Protein AF-A0A2H0SDV0-F1 (afdb_monomer_lite)

pLDDT: mean 92.43, std 7.26, range [58.22, 98.12]

Sequence (45 aa):
MFQGQYIFSQITEFISWYLFDQCIKKYNGNAKVRTFDCRDQLLAL

Secondary structure (DSSP, 8-state):
---S--HHHHHHHT--HHHHHHHHHHHTTTTT-SS--HHHHHHT-

Radius of gyration: 13.11 Å; chains: 1; bounding box: 32×24×30 Å

Structure (mmCIF, N/CA/C/O backbone):
data_AF-A0A2H0SDV0-F1
#
_entry.id   AF-A0A2H0SDV0-F1
#
loop_
_atom_site.group_PDB
_atom_site.id
_atom_site.type_symbol
_atom_site.label_atom_id
_atom_site.label_alt_id
_atom_site.label_comp_id
_atom_site.label_asym_id
_atom_site.label_entity_id
_atom_site.label_seq_id
_atom_site.pdbx_PDB_ins_code
_atom_site.Cartn_x
_atom_site.Cartn_y
_atom_site.Cartn_z
_atom_site.occupancy
_atom_site.B_iso_or_equiv
_atom_site.auth_seq_id
_atom_site.auth_comp_id
_atom_site.auth_asym_id
_atom_site.auth_atom_id
_atom_site.pdbx_PDB_model_num
ATOM 1 N N . MET A 1 1 ? -21.124 -13.643 15.827 1.00 58.22 1 MET A N 1
ATOM 2 C CA . MET A 1 1 ? -20.745 -12.781 14.685 1.00 58.22 1 MET A CA 1
ATOM 3 C C . MET A 1 1 ? -19.963 -11.611 15.251 1.00 58.22 1 MET A C 1
ATOM 5 O O . MET A 1 1 ? -20.392 -11.081 16.268 1.00 58.22 1 MET A O 1
ATOM 9 N N . PHE A 1 2 ? -18.806 -11.264 14.685 1.00 76.25 2 PHE A N 1
ATOM 10 C CA . PHE A 1 2 ? -18.052 -10.096 15.149 1.00 76.25 2 PHE A CA 1
ATOM 11 C C . PHE A 1 2 ? -18.837 -8.831 14.801 1.00 76.25 2 PHE A C 1
ATOM 13 O O . PHE A 1 2 ? -19.278 -8.672 13.667 1.00 76.25 2 PHE A O 1
ATOM 20 N N . GLN A 1 3 ? -19.067 -7.975 15.793 1.00 77.31 3 GLN A N 1
ATOM 21 C CA . GLN A 1 3 ? -20.003 -6.851 15.704 1.00 77.31 3 GLN A CA 1
ATOM 22 C C . GLN A 1 3 ? -19.293 -5.506 15.450 1.00 77.31 3 GLN A C 1
ATOM 24 O O . GLN A 1 3 ? -19.824 -4.453 15.784 1.00 77.31 3 GLN A O 1
ATOM 29 N N . GLY A 1 4 ? -18.090 -5.531 14.864 1.00 82.69 4 GLY A N 1
ATOM 30 C CA . GLY A 1 4 ? -17.264 -4.345 14.613 1.00 82.69 4 GLY A CA 1
ATOM 31 C C . GLY A 1 4 ? -16.340 -4.500 13.403 1.00 82.69 4 GLY A C 1
ATOM 32 O O . GLY A 1 4 ? -16.249 -5.580 12.819 1.00 82.69 4 GLY A O 1
ATOM 33 N N . GLN A 1 5 ? -15.666 -3.410 13.025 1.00 86.31 5 GLN A N 1
ATOM 34 C CA . GLN A 1 5 ? -14.643 -3.424 11.975 1.00 86.31 5 GLN A CA 1
ATOM 35 C C . GLN A 1 5 ? -13.445 -4.294 12.375 1.00 86.31 5 GLN A C 1
ATOM 37 O O . GLN A 1 5 ? -13.071 -4.365 13.547 1.00 86.31 5 GLN A O 1
ATOM 42 N N . TYR A 1 6 ? -12.810 -4.912 11.380 1.00 91.50 6 TYR A N 1
ATOM 43 C CA . TYR A 1 6 ? -11.543 -5.609 11.567 1.00 91.50 6 TYR A CA 1
ATOM 44 C C . TYR A 1 6 ? -10.437 -4.631 11.977 1.00 91.50 6 TYR A C 1
ATOM 46 O O . TYR A 1 6 ? -10.407 -3.489 11.518 1.00 91.50 6 TYR A O 1
ATOM 54 N N . ILE A 1 7 ? -9.491 -5.108 12.791 1.00 91.75 7 ILE A N 1
ATOM 55 C CA . ILE A 1 7 ? -8.328 -4.319 13.233 1.00 91.75 7 ILE A CA 1
ATOM 56 C C . ILE A 1 7 ? -7.561 -3.760 12.026 1.00 91.75 7 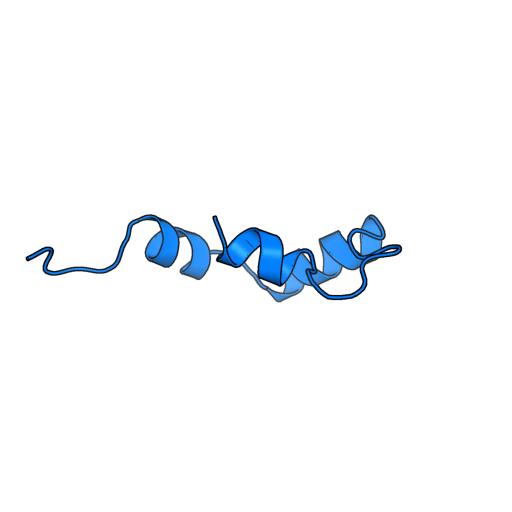ILE A C 1
ATOM 58 O O . ILE A 1 7 ? -7.145 -2.607 12.040 1.00 91.75 7 ILE A O 1
ATOM 62 N N . PHE A 1 8 ? -7.425 -4.551 10.958 1.00 93.19 8 PHE A N 1
ATOM 63 C CA . PHE A 1 8 ? -6.789 -4.107 9.721 1.00 93.19 8 PHE A CA 1
ATOM 64 C C . PHE A 1 8 ? -7.478 -2.868 9.128 1.00 93.19 8 PHE A C 1
ATOM 66 O O . PHE A 1 8 ? -6.815 -1.864 8.880 1.00 93.19 8 PHE A O 1
ATOM 73 N N . SER A 1 9 ? -8.810 -2.894 9.001 1.00 91.44 9 SER A N 1
ATOM 74 C CA . SER A 1 9 ? -9.590 -1.760 8.491 1.00 91.44 9 SER A CA 1
ATOM 75 C C . SER A 1 9 ? -9.376 -0.504 9.335 1.00 91.44 9 SER A C 1
ATOM 77 O O . SER A 1 9 ? -9.094 0.559 8.787 1.00 91.44 9 SER A O 1
ATOM 79 N N . GLN A 1 10 ? -9.393 -0.647 10.663 1.00 92.94 10 GLN A N 1
ATOM 80 C CA . GLN A 1 10 ? -9.142 0.462 11.587 1.00 92.94 10 GLN A CA 1
ATOM 81 C C . GLN A 1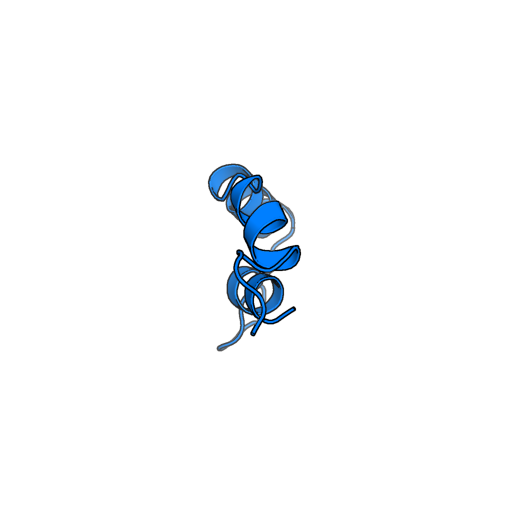 10 ? -7.747 1.067 11.387 1.00 92.94 10 GLN A C 1
ATOM 83 O O . GLN A 1 10 ? -7.602 2.282 11.359 1.00 92.94 10 GLN A O 1
ATOM 88 N N . ILE A 1 11 ? -6.710 0.243 11.209 1.00 93.56 11 ILE A N 1
ATOM 89 C CA . ILE A 1 11 ? -5.341 0.731 10.976 1.00 93.56 11 ILE A CA 1
ATOM 90 C C . ILE A 1 11 ? -5.242 1.446 9.625 1.00 93.56 11 ILE A C 1
ATOM 92 O O . ILE A 1 11 ? -4.642 2.518 9.543 1.00 93.56 11 ILE A O 1
ATOM 96 N N . THR A 1 12 ? -5.842 0.884 8.572 1.00 93.81 12 THR A N 1
ATOM 97 C CA . THR A 1 12 ? -5.793 1.487 7.232 1.00 93.81 12 THR A CA 1
ATOM 98 C C . THR A 1 12 ? -6.471 2.853 7.161 1.00 93.81 12 THR A C 1
ATOM 100 O O . THR A 1 12 ? -6.045 3.688 6.366 1.00 93.81 12 THR A O 1
ATOM 103 N N . GLU A 1 13 ? -7.456 3.130 8.021 1.00 93.81 13 GLU A N 1
ATOM 104 C CA . GLU A 1 13 ? -8.096 4.450 8.120 1.00 93.81 13 GLU A CA 1
ATOM 105 C C . GLU A 1 13 ? -7.124 5.550 8.586 1.00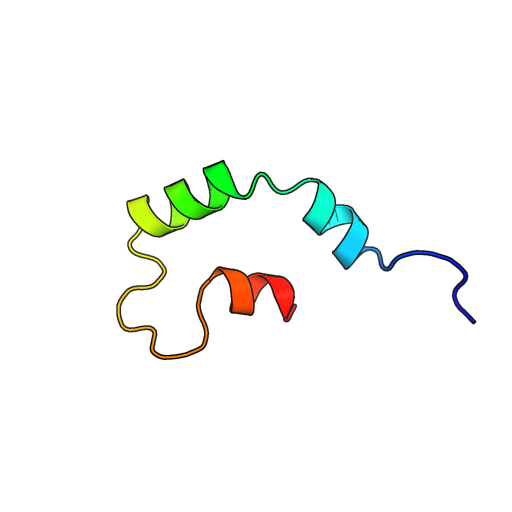 93.81 13 GLU A C 1
ATOM 107 O O . GLU A 1 13 ? -7.298 6.715 8.228 1.00 93.81 13 GLU A O 1
ATOM 112 N N . PHE A 1 14 ? -6.059 5.202 9.317 1.00 94.88 14 PHE A N 1
ATOM 113 C CA . PHE A 1 14 ? -5.033 6.159 9.748 1.00 94.88 14 PHE A CA 1
ATOM 114 C C . PHE A 1 14 ? -3.942 6.408 8.696 1.00 94.88 14 PHE A C 1
ATOM 116 O O . PHE A 1 14 ? -3.085 7.277 8.883 1.00 94.88 14 PHE A O 1
ATOM 123 N N . ILE A 1 15 ? -3.940 5.667 7.584 1.00 94.38 15 ILE A N 1
ATOM 124 C CA . ILE A 1 15 ? -2.929 5.819 6.538 1.00 94.38 15 ILE A CA 1
ATOM 125 C C . ILE A 1 15 ? -3.259 7.044 5.683 1.00 94.38 15 ILE A C 1
ATOM 127 O O . ILE A 1 15 ? -4.288 7.123 5.014 1.00 94.38 15 ILE A O 1
ATOM 131 N N . SER A 1 16 ? -2.332 8.003 5.635 1.00 96.12 16 SER A N 1
ATOM 132 C CA . SER A 1 16 ? -2.417 9.101 4.672 1.00 96.12 16 SER A CA 1
ATOM 133 C C . SER A 1 16 ? -2.062 8.599 3.273 1.00 96.12 16 SER A C 1
ATOM 135 O O . SER A 1 16 ? -0.886 8.451 2.931 1.00 96.12 16 SER A O 1
ATOM 137 N N . TRP A 1 17 ? -3.078 8.386 2.436 1.00 95.12 17 TRP A N 1
ATOM 138 C CA . TRP A 1 17 ? -2.904 7.938 1.049 1.00 95.12 17 TRP A CA 1
ATOM 139 C C . TRP A 1 17 ? -2.013 8.860 0.214 1.00 95.12 17 TRP A C 1
ATOM 141 O O . TRP A 1 17 ? -1.268 8.395 -0.642 1.00 95.12 17 TRP A O 1
ATOM 151 N N . TYR A 1 18 ? -2.028 10.161 0.504 1.00 97.19 18 TYR A N 1
ATOM 152 C CA . TYR A 1 18 ? -1.151 11.122 -0.154 1.00 97.19 18 TYR A CA 1
ATOM 153 C C . TYR A 1 18 ? 0.329 10.865 0.159 1.00 97.19 18 TYR A C 1
ATOM 155 O O . TYR A 1 18 ? 1.154 10.799 -0.752 1.00 97.19 18 TYR A O 1
ATOM 163 N N . LEU A 1 19 ? 0.671 10.687 1.441 1.00 97.31 19 LEU A N 1
ATOM 164 C CA . LEU A 1 19 ? 2.042 10.365 1.848 1.00 97.31 19 LEU A CA 1
ATOM 165 C C . LEU A 1 19 ? 2.460 8.984 1.334 1.00 97.31 19 LEU A C 1
ATOM 167 O O . LEU A 1 19 ? 3.600 8.803 0.909 1.00 97.31 19 LEU A O 1
ATOM 171 N N . PHE A 1 20 ? 1.527 8.031 1.310 1.00 96.94 20 PHE A N 1
ATOM 172 C CA . PHE A 1 20 ? 1.752 6.708 0.741 1.00 96.94 20 PHE A CA 1
ATOM 173 C C . PHE A 1 20 ? 2.122 6.782 -0.748 1.00 96.94 20 PHE A C 1
ATOM 175 O O . PHE A 1 20 ? 3.147 6.236 -1.158 1.00 96.94 20 PHE A O 1
ATOM 182 N N . ASP A 1 21 ? 1.373 7.549 -1.543 1.00 96.75 21 ASP A N 1
ATOM 183 C CA . ASP A 1 21 ? 1.681 7.758 -2.961 1.00 96.75 21 ASP A CA 1
ATOM 184 C C . ASP A 1 21 ? 3.018 8.477 -3.166 1.00 96.75 21 ASP A C 1
ATOM 186 O O . ASP A 1 21 ? 3.761 8.154 -4.097 1.00 96.75 21 ASP A O 1
ATOM 190 N N . GLN A 1 22 ? 3.354 9.446 -2.307 1.00 98.06 22 GLN A N 1
ATOM 191 C CA . GLN A 1 22 ? 4.666 10.092 -2.351 1.00 98.06 22 GLN A CA 1
ATOM 192 C C . GLN A 1 22 ? 5.794 9.090 -2.099 1.00 98.06 22 GLN A C 1
ATOM 194 O O . GLN A 1 22 ? 6.793 9.116 -2.818 1.00 98.06 22 GLN A O 1
ATOM 199 N N . CYS A 1 23 ? 5.636 8.191 -1.125 1.00 97.56 23 CYS A N 1
ATOM 200 C CA . CYS A 1 23 ? 6.591 7.119 -0.865 1.00 97.56 23 CYS A CA 1
ATOM 201 C C . CYS A 1 23 ? 6.733 6.191 -2.078 1.00 97.56 23 CYS A C 1
ATOM 203 O O . CYS A 1 23 ? 7.858 5.949 -2.519 1.00 97.56 23 CYS A O 1
ATOM 205 N N . ILE A 1 24 ? 5.623 5.742 -2.675 1.00 97.69 24 ILE A N 1
ATOM 206 C CA . ILE A 1 24 ? 5.655 4.906 -3.885 1.00 97.69 24 ILE A CA 1
ATOM 207 C C . ILE A 1 24 ? 6.438 5.604 -4.999 1.00 97.69 24 ILE A C 1
ATOM 209 O O . ILE A 1 24 ? 7.312 4.989 -5.608 1.00 97.69 24 ILE A O 1
ATOM 213 N N . LYS A 1 25 ? 6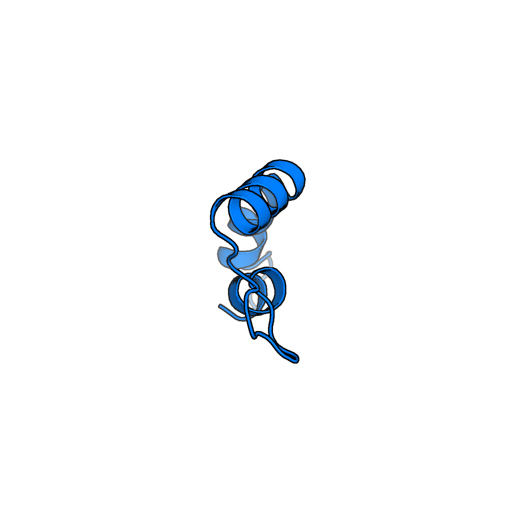.172 6.892 -5.249 1.00 97.25 25 LYS A N 1
ATOM 214 C CA . LYS A 1 25 ? 6.890 7.669 -6.272 1.00 97.25 25 LYS A CA 1
ATOM 215 C C . LYS A 1 25 ? 8.373 7.822 -5.940 1.00 97.25 25 LYS A C 1
ATOM 217 O O . LYS A 1 25 ? 9.210 7.597 -6.809 1.00 97.25 25 LYS A O 1
ATOM 222 N N . LYS A 1 26 ? 8.706 8.166 -4.691 1.00 98.12 26 LYS A N 1
ATOM 223 C CA . LYS A 1 26 ? 10.085 8.386 -4.224 1.00 98.12 26 LYS A CA 1
ATOM 224 C C . LYS A 1 26 ? 10.959 7.144 -4.393 1.00 98.12 26 LYS A C 1
ATOM 226 O O . LYS A 1 26 ? 12.123 7.272 -4.760 1.00 98.12 26 LYS A O 1
ATOM 231 N N . TYR A 1 27 ? 10.403 5.966 -4.127 1.00 97.00 27 TYR A N 1
ATOM 232 C CA . TYR A 1 27 ? 11.133 4.698 -4.183 1.00 97.00 27 TYR A CA 1
ATOM 233 C C . TYR A 1 27 ? 10.852 3.884 -5.449 1.00 97.00 27 TYR A C 1
ATOM 235 O O . TYR A 1 27 ? 11.335 2.762 -5.567 1.00 97.00 27 TYR A O 1
ATOM 243 N N . ASN A 1 28 ? 10.091 4.438 -6.399 1.00 96.50 28 ASN A N 1
ATOM 244 C CA . ASN A 1 28 ? 9.647 3.743 -7.605 1.00 96.50 28 ASN A CA 1
ATOM 245 C C . ASN A 1 28 ? 8.993 2.378 -7.283 1.00 96.50 28 ASN A C 1
ATOM 247 O O . ASN A 1 28 ? 9.260 1.377 -7.942 1.00 96.50 28 ASN A O 1
ATOM 251 N N . GLY A 1 29 ? 8.162 2.328 -6.233 1.00 95.00 29 GLY A N 1
ATOM 252 C CA . GLY A 1 29 ? 7.625 1.084 -5.659 1.00 95.00 29 GLY A CA 1
ATOM 253 C C . GLY A 1 29 ? 6.757 0.274 -6.626 1.00 95.00 29 GLY A C 1
ATOM 254 O O . GLY A 1 29 ? 6.773 -0.951 -6.595 1.00 95.00 29 GLY A O 1
ATOM 255 N N . ASN A 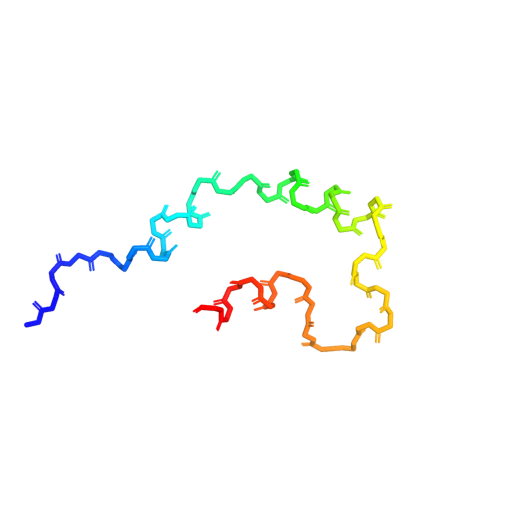1 30 ? 6.090 0.953 -7.562 1.00 96.94 30 ASN A N 1
ATOM 256 C CA . ASN A 1 30 ? 5.303 0.318 -8.622 1.00 96.94 30 ASN A CA 1
ATOM 257 C C . ASN A 1 30 ? 6.125 0.017 -9.892 1.00 96.94 30 ASN A C 1
ATOM 259 O O . ASN A 1 30 ? 5.557 -0.289 -10.943 1.00 96.94 30 ASN A O 1
ATOM 263 N N . ALA A 1 31 ? 7.459 0.101 -9.844 1.00 95.62 31 ALA A N 1
ATOM 264 C CA . ALA A 1 31 ? 8.296 -0.217 -10.995 1.00 95.62 31 ALA A CA 1
ATOM 265 C C . ALA A 1 31 ? 8.065 -1.658 -11.454 1.00 95.62 31 ALA A C 1
ATOM 267 O O . ALA A 1 31 ? 8.224 -2.602 -10.685 1.00 95.62 31 ALA A O 1
ATOM 268 N N . LYS A 1 32 ? 7.758 -1.829 -12.746 1.00 93.69 32 LYS A N 1
ATOM 269 C CA . LYS A 1 32 ? 7.541 -3.136 -13.398 1.00 93.69 32 LYS A CA 1
ATOM 270 C C . LYS A 1 32 ? 6.319 -3.917 -12.893 1.00 93.69 32 LYS A C 1
ATOM 272 O O . LYS A 1 32 ? 6.097 -5.034 -13.363 1.00 93.69 32 LYS A O 1
ATOM 277 N N . VAL A 1 33 ? 5.513 -3.343 -12.001 1.00 93.12 33 VAL A N 1
ATOM 278 C CA . VAL A 1 33 ? 4.213 -3.908 -11.637 1.00 93.12 33 VAL A CA 1
ATOM 279 C C . VAL A 1 33 ? 3.278 -3.834 -12.845 1.00 93.12 33 VAL A C 1
ATOM 281 O O . VAL A 1 33 ? 3.275 -2.845 -13.575 1.00 93.12 33 VAL A O 1
ATOM 284 N N . ARG A 1 34 ? 2.492 -4.894 -13.070 1.00 88.75 34 ARG A N 1
ATOM 285 C CA . ARG A 1 34 ? 1.519 -4.967 -14.175 1.00 88.75 34 ARG A CA 1
ATOM 286 C C . ARG A 1 34 ? 0.066 -4.856 -13.718 1.00 88.75 34 ARG A C 1
ATOM 288 O O . ARG A 1 34 ? -0.722 -4.233 -14.415 1.00 88.75 34 ARG A O 1
ATOM 295 N N . THR A 1 35 ? -0.283 -5.471 -12.589 1.00 91.62 35 THR A N 1
ATOM 296 C CA . THR A 1 35 ? -1.689 -5.622 -12.160 1.00 91.62 35 THR A CA 1
ATOM 297 C C . THR A 1 35 ? -1.908 -5.618 -10.646 1.00 91.62 35 THR A C 1
ATOM 299 O O . THR A 1 35 ? -3.051 -5.722 -10.231 1.00 91.62 35 THR A O 1
ATOM 302 N N . PHE A 1 36 ? -0.852 -5.573 -9.827 1.00 94.31 36 PHE A N 1
ATOM 303 C CA . PHE A 1 36 ? -0.965 -5.683 -8.368 1.00 94.31 36 PHE A CA 1
ATOM 304 C C . PHE A 1 36 ? -0.014 -4.697 -7.697 1.00 94.31 36 PHE A C 1
ATOM 306 O O . PHE A 1 36 ? 1.142 -5.022 -7.397 1.00 94.31 36 PHE A O 1
ATOM 313 N N . ASP A 1 37 ? -0.467 -3.452 -7.605 1.00 95.44 37 ASP A N 1
ATOM 314 C CA . ASP A 1 37 ? 0.350 -2.319 -7.186 1.00 95.44 37 ASP A CA 1
ATOM 315 C C . ASP A 1 37 ? 0.521 -2.240 -5.668 1.00 95.44 37 ASP A C 1
ATOM 317 O O . ASP A 1 37 ? -0.036 -3.036 -4.918 1.00 95.44 37 ASP A O 1
ATOM 321 N N . CYS A 1 38 ? 1.354 -1.318 -5.186 1.00 96.44 38 CYS A N 1
ATOM 322 C CA . CYS A 1 38 ? 1.612 -1.193 -3.755 1.00 96.44 38 CYS A CA 1
ATOM 323 C C . CYS A 1 38 ? 0.344 -0.912 -2.927 1.00 96.44 38 CYS A C 1
ATOM 325 O O . CYS A 1 38 ? 0.322 -1.256 -1.747 1.00 96.44 38 CYS A O 1
ATOM 327 N N . ARG A 1 39 ? -0.703 -0.297 -3.50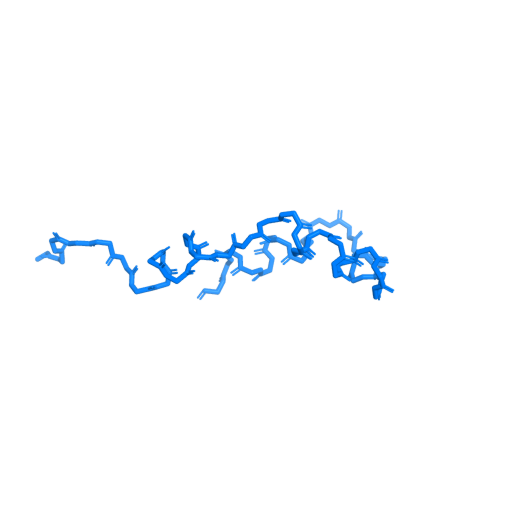0 1.00 95.06 39 ARG A N 1
ATOM 328 C CA . ARG A 1 39 ? -1.985 -0.103 -2.806 1.00 95.06 39 ARG A CA 1
ATOM 329 C C . ARG A 1 39 ? -2.756 -1.414 -2.747 1.00 95.06 39 ARG A C 1
ATOM 331 O O . ARG A 1 39 ? -3.230 -1.762 -1.670 1.00 95.06 39 ARG A O 1
ATOM 338 N N . ASP A 1 40 ? -2.822 -2.152 -3.852 1.00 95.50 40 ASP A N 1
ATOM 339 C CA . ASP A 1 40 ? -3.460 -3.473 -3.883 1.00 95.50 40 ASP A CA 1
ATOM 340 C C . ASP A 1 40 ? -2.773 -4.440 -2.909 1.00 95.50 40 ASP A C 1
ATOM 342 O O . ASP A 1 40 ? -3.431 -5.129 -2.134 1.00 95.50 40 ASP A O 1
ATOM 346 N N . GLN A 1 41 ? -1.438 -4.435 -2.894 1.00 94.00 41 GLN A N 1
ATOM 347 C CA . GLN A 1 41 ? -0.615 -5.212 -1.966 1.00 94.00 41 GLN A CA 1
ATOM 348 C C . GLN A 1 41 ? -0.914 -4.864 -0.511 1.00 94.00 41 GLN A C 1
ATOM 350 O O . GLN A 1 41 ? -1.005 -5.763 0.317 1.00 94.00 41 GLN A O 1
ATOM 355 N N . LEU A 1 42 ? -1.063 -3.573 -0.199 1.00 94.56 42 LEU A N 1
ATOM 356 C CA . LEU A 1 42 ? -1.383 -3.127 1.151 1.00 94.56 42 LEU A CA 1
ATOM 357 C C . LEU A 1 42 ? -2.783 -3.582 1.565 1.00 94.56 42 LEU A C 1
ATOM 359 O O . LEU A 1 42 ? -2.932 -4.062 2.677 1.00 94.56 42 LEU A O 1
ATOM 363 N N . LEU A 1 43 ? -3.786 -3.430 0.695 1.00 93.50 43 LEU A N 1
ATOM 364 C CA . LEU A 1 43 ? -5.196 -3.713 0.995 1.00 93.50 43 LEU A CA 1
ATOM 365 C C . LEU A 1 43 ? -5.558 -5.206 0.984 1.00 93.50 43 LEU A C 1
ATOM 367 O O . LEU A 1 43 ? -6.639 -5.564 1.447 1.00 93.50 43 LEU A O 1
ATOM 371 N N . ALA A 1 44 ? -4.688 -6.058 0.442 1.00 92.88 44 ALA A N 1
ATOM 372 C CA . ALA A 1 44 ? -4.857 -7.509 0.415 1.00 92.88 44 ALA A CA 1
ATOM 373 C C . ALA A 1 44 ? -4.209 -8.242 1.609 1.00 92.88 44 ALA A C 1
ATOM 375 O O . ALA A 1 44 ? -4.297 -9.471 1.668 1.00 92.88 44 ALA A O 1
ATOM 376 N N . LEU A 1 45 ? -3.533 -7.514 2.507 1.00 79.44 45 LEU A N 1
ATOM 377 C CA . LEU A 1 45 ? -3.022 -8.027 3.787 1.00 79.44 45 LEU A CA 1
ATOM 378 C C . LEU A 1 45 ? -4.157 -8.237 4.797 1.00 79.44 45 LEU A C 1
ATOM 380 O O . LEU A 1 45 ? -4.048 -9.212 5.575 1.00 79.44 45 LEU A O 1
#

Foldseek 3Di:
DDPDDDPLVVVVVPDDVVVVVVVCVVVVQCVPPDPQGPVNVSVVD